Protein AF-A0A671QX15-F1 (afdb_monomer)

InterPro domains:
  IPR006155 Josephin domain [PF02099] (7-45)
  IPR006155 Josephin domain [PS50957] (1-59)
  IPR033865 Machado-Joseph disease protein [PTHR14159] (7-80)

Radius of gyration: 17.66 Å; Cα contacts (8 Å, |Δi|>4): 66; chains: 1; bounding box: 33×46×46 Å

Foldseek 3Di:
DWDCAPNWIWDPPPQFPGIDTDDPVRVVVVVVVCVVVV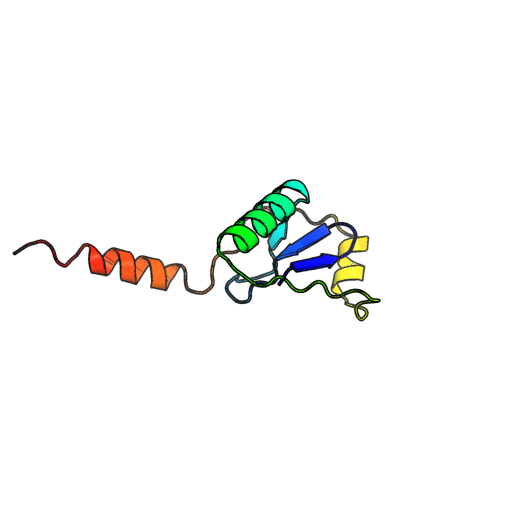HDDDDDDDDDDDDPVNVVVVVDPDDDPDGTDGPCPVVVVVVVVVVVPPPDD

Organism: NCBI:txid1608454

Sequence (89 aa):
MFAFRHEKWFNLNSLLTGPELISDTYLALFLAQLQQEGYSIFVIRGSLPECEADQILRIMRVEQQQRPKLIGEDEAQRYLSCSTENKCE

Solvent-accessible surface area (backbone atoms only — not comparable to full-atom values): 5763 Å² total; per-residue (Å²): 90,78,46,82,54,88,96,38,37,30,37,57,42,85,54,31,76,45,74,33,81,46,53,72,72,56,48,54,54,52,54,52,49,40,50,74,75,66,52,88,83,82,85,87,83,78,87,74,79,92,52,75,63,56,61,51,53,72,78,41,86,88,73,80,91,66,83,59,52,51,66,54,52,73,55,56,50,48,56,57,54,54,65,65,69,78,75,77,136

Mean predicted aligned error: 10.68 Å

pLDDT: mean 78.91, std 15.51, range [38.53, 94.12]

Structure (mmCIF, N/CA/C/O backbone):
data_AF-A0A671QX15-F1
#
_entry.id   AF-A0A671QX15-F1
#
loop_
_atom_site.group_PDB
_atom_site.id
_atom_site.type_symbol
_atom_site.label_atom_id
_atom_site.label_alt_id
_atom_site.label_comp_id
_atom_site.label_asym_id
_atom_site.label_entity_id
_atom_site.label_seq_id
_atom_site.pdbx_PDB_ins_code
_atom_site.Cartn_x
_atom_site.Cartn_y
_atom_site.Cartn_z
_atom_site.occupancy
_atom_site.B_iso_or_equiv
_atom_site.auth_seq_id
_atom_site.auth_comp_id
_atom_site.auth_asym_id
_atom_site.auth_atom_id
_atom_site.pdbx_PDB_model_num
ATOM 1 N N . MET A 1 1 ? -4.420 3.555 1.178 1.00 86.88 1 MET A N 1
ATOM 2 C CA . MET A 1 1 ? -4.367 2.446 0.197 1.00 86.88 1 MET A CA 1
ATOM 3 C C . MET A 1 1 ? -3.113 1.641 0.474 1.00 86.88 1 MET A C 1
ATOM 5 O O . MET A 1 1 ? -2.094 2.257 0.752 1.00 86.88 1 MET A O 1
ATOM 9 N N . PHE A 1 2 ? -3.176 0.311 0.405 1.00 91.25 2 PHE A N 1
ATOM 10 C CA . PHE A 1 2 ? -2.004 -0.552 0.569 1.00 91.25 2 PHE A CA 1
ATOM 11 C C . PHE A 1 2 ? -1.739 -1.315 -0.723 1.00 91.25 2 PHE A C 1
ATOM 13 O O . PHE A 1 2 ? -2.678 -1.829 -1.330 1.00 91.25 2 PHE A O 1
ATOM 20 N N . ALA A 1 3 ? -0.480 -1.370 -1.144 1.00 90.56 3 ALA A N 1
ATOM 21 C CA . ALA A 1 3 ? -0.063 -2.080 -2.345 1.00 90.56 3 ALA A CA 1
ATOM 22 C C . ALA A 1 3 ? 1.013 -3.109 -2.007 1.00 90.56 3 ALA A C 1
ATOM 24 O O . ALA A 1 3 ? 1.984 -2.789 -1.325 1.00 90.56 3 ALA A O 1
ATOM 25 N N . PHE A 1 4 ? 0.843 -4.329 -2.512 1.00 88.44 4 PHE A N 1
ATOM 26 C CA . PHE A 1 4 ? 1.871 -5.358 -2.457 1.00 88.44 4 PHE A CA 1
ATOM 27 C C . PHE A 1 4 ? 2.698 -5.299 -3.739 1.00 88.44 4 PHE A C 1
ATOM 29 O O . PHE A 1 4 ? 2.163 -5.499 -4.831 1.00 88.44 4 PHE A O 1
ATOM 36 N N . ARG A 1 5 ? 3.985 -4.978 -3.613 1.00 86.31 5 ARG A N 1
ATOM 37 C CA . ARG A 1 5 ? 4.931 -4.835 -4.726 1.00 86.31 5 ARG A CA 1
ATOM 38 C C . ARG A 1 5 ? 6.241 -5.500 -4.338 1.00 86.31 5 ARG A C 1
ATOM 40 O O . ARG A 1 5 ? 6.746 -5.243 -3.251 1.00 86.31 5 ARG A O 1
ATOM 47 N N . HIS A 1 6 ? 6.774 -6.350 -5.215 1.00 84.44 6 HIS A N 1
ATOM 48 C CA . HIS A 1 6 ? 8.060 -7.031 -5.018 1.00 84.44 6 HIS A CA 1
ATOM 49 C C . HIS A 1 6 ? 8.245 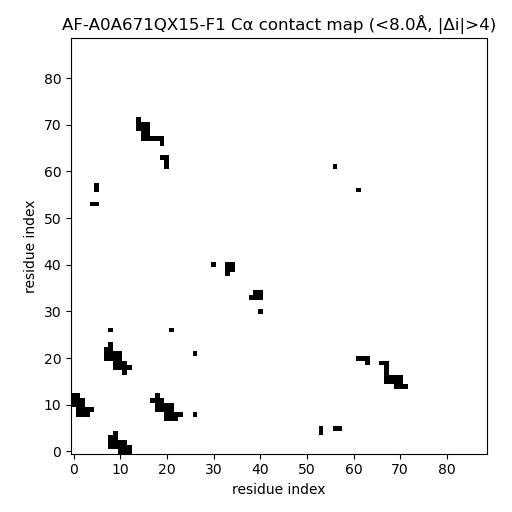-7.622 -3.598 1.00 84.44 6 HIS A C 1
ATOM 51 O O . HIS A 1 6 ? 9.206 -7.311 -2.900 1.00 84.44 6 HIS A O 1
ATOM 57 N N . GLU A 1 7 ? 7.276 -8.429 -3.148 1.00 84.56 7 GLU A N 1
ATOM 58 C CA . GLU A 1 7 ? 7.269 -9.089 -1.826 1.00 84.56 7 GLU A CA 1
ATOM 59 C C . GLU A 1 7 ? 7.208 -8.151 -0.605 1.00 84.56 7 GLU A C 1
ATOM 61 O O . GLU A 1 7 ? 7.480 -8.568 0.522 1.00 84.56 7 GLU A O 1
ATOM 66 N N . LYS A 1 8 ? 6.852 -6.878 -0.804 1.00 87.25 8 LYS A N 1
ATOM 67 C CA . LYS A 1 8 ? 6.748 -5.869 0.255 1.00 87.25 8 LYS A CA 1
ATOM 68 C C . LYS A 1 8 ? 5.422 -5.125 0.195 1.00 87.25 8 LYS A C 1
ATOM 70 O O . LYS A 1 8 ? 4.833 -4.951 -0.873 1.00 87.25 8 LYS A O 1
ATOM 75 N N . TRP A 1 9 ? 4.968 -4.654 1.353 1.00 90.19 9 TRP A N 1
ATOM 76 C CA . TRP A 1 9 ? 3.782 -3.812 1.465 1.00 90.19 9 TRP A CA 1
ATOM 77 C C . TRP A 1 9 ? 4.159 -2.339 1.519 1.00 90.19 9 TRP A C 1
ATOM 79 O O . TRP A 1 9 ? 5.063 -1.945 2.251 1.00 90.19 9 TRP A O 1
ATOM 89 N N . PHE A 1 10 ? 3.419 -1.523 0.776 1.00 90.38 10 PHE A N 1
ATOM 90 C CA . PHE A 1 10 ? 3.567 -0.076 0.763 1.00 90.38 10 PHE A CA 1
ATOM 91 C C . PHE A 1 10 ? 2.256 0.605 1.137 1.00 90.38 10 PHE A C 1
ATOM 93 O O . PHE A 1 10 ? 1.204 0.304 0.567 1.00 90.38 10 PHE A O 1
ATOM 100 N N . ASN A 1 11 ? 2.323 1.551 2.068 1.00 91.25 11 ASN A N 1
ATOM 101 C CA . ASN A 1 11 ? 1.247 2.489 2.345 1.00 91.25 11 ASN A CA 1
ATOM 102 C C . ASN A 1 11 ? 1.332 3.651 1.355 1.00 91.25 11 ASN A C 1
ATOM 104 O O . ASN A 1 11 ? 2.311 4.394 1.326 1.00 91.25 11 ASN A O 1
ATOM 108 N N . LEU A 1 12 ? 0.283 3.809 0.559 1.00 90.19 12 LEU A N 1
ATOM 109 C CA . LEU A 1 12 ? 0.124 4.871 -0.430 1.00 90.19 12 LEU A CA 1
ATOM 110 C C . LEU A 1 12 ? -0.925 5.877 0.050 1.00 90.19 12 LEU A C 1
ATOM 112 O O . LEU A 1 12 ? -1.810 6.280 -0.704 1.00 90.19 12 LEU A O 1
ATOM 116 N N . ASN A 1 13 ? -0.924 6.193 1.346 1.00 88.06 13 ASN A N 1
ATOM 117 C CA . ASN A 1 13 ? -1.796 7.237 1.861 1.00 88.06 13 ASN A CA 1
ATOM 118 C C . ASN A 1 13 ? -1.374 8.576 1.241 1.00 88.06 13 ASN A C 1
ATOM 120 O O . ASN A 1 13 ? -0.219 8.969 1.361 1.00 88.06 13 ASN A O 1
ATOM 124 N N . SER A 1 14 ? -2.309 9.274 0.597 1.00 86.31 14 SER A N 1
ATOM 125 C CA . SER A 1 14 ? -2.065 10.589 -0.006 1.00 86.31 14 SER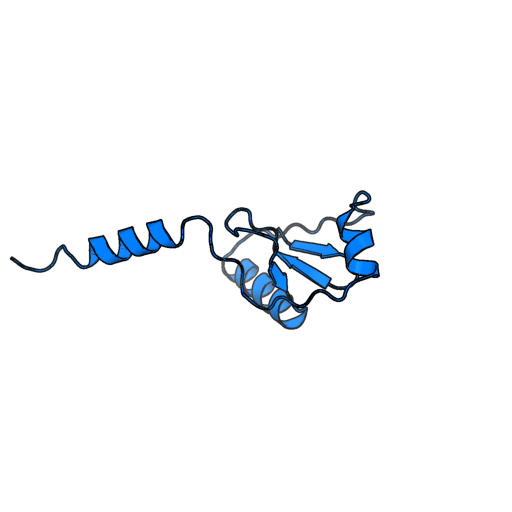 A CA 1
ATOM 126 C C . SER A 1 14 ? -1.697 11.656 1.022 1.00 86.31 14 SER A C 1
ATOM 128 O O . SER A 1 14 ? -1.211 12.712 0.646 1.00 86.31 14 SER A O 1
ATOM 130 N N . LEU A 1 15 ? -1.943 11.393 2.307 1.00 84.69 15 LEU A N 1
ATOM 131 C CA . LEU A 1 15 ? -1.484 12.229 3.408 1.00 84.69 15 LEU A CA 1
ATOM 132 C C . LEU A 1 15 ? 0.001 12.049 3.713 1.00 84.69 15 LEU A C 1
ATOM 134 O O . LEU A 1 15 ? 0.503 12.792 4.533 1.00 84.69 15 LEU A O 1
ATOM 138 N N . LEU A 1 16 ? 0.707 11.079 3.137 1.00 84.62 16 LEU A N 1
ATOM 139 C CA . LEU A 1 16 ? 2.149 10.923 3.323 1.00 84.62 16 LEU A CA 1
ATOM 140 C C . LEU A 1 16 ? 2.886 11.606 2.174 1.00 84.62 16 LEU A C 1
ATOM 142 O O . LEU A 1 16 ? 2.450 11.541 1.027 1.00 84.62 16 LEU A O 1
ATOM 146 N N . THR A 1 17 ? 4.036 12.217 2.460 1.00 82.62 17 THR A N 1
ATOM 147 C CA . THR A 1 17 ? 4.891 12.831 1.426 1.00 82.62 17 THR A CA 1
ATOM 148 C C . THR A 1 17 ? 5.405 11.827 0.391 1.00 82.62 17 THR A C 1
ATOM 150 O O . THR A 1 17 ? 5.844 12.221 -0.688 1.00 82.62 17 THR A O 1
ATOM 153 N N . GLY A 1 18 ? 5.344 10.532 0.699 1.00 85.88 18 GLY A N 1
ATOM 154 C CA . GLY A 1 18 ? 5.699 9.449 -0.202 1.00 85.88 18 GLY A CA 1
ATOM 155 C C . GLY A 1 18 ? 5.254 8.084 0.330 1.00 85.88 18 GLY A C 1
ATOM 156 O O . GLY A 1 18 ? 4.645 8.000 1.399 1.00 85.88 18 GLY A O 1
ATOM 157 N N . PRO A 1 19 ? 5.557 7.002 -0.408 1.00 87.19 19 PRO A N 1
ATOM 158 C CA . PRO A 1 19 ? 5.207 5.647 -0.003 1.00 87.19 19 PRO A CA 1
ATOM 159 C C . PRO A 1 19 ? 5.947 5.225 1.277 1.00 87.19 19 PRO A C 1
ATOM 161 O O . PRO A 1 19 ? 7.164 5.381 1.397 1.00 87.19 19 PRO A O 1
ATOM 164 N N . GLU A 1 20 ? 5.221 4.643 2.229 1.00 88.44 20 GLU A N 1
ATOM 165 C CA . GLU A 1 20 ? 5.789 4.070 3.459 1.00 88.44 20 GLU A CA 1
ATOM 166 C C . GLU A 1 20 ? 5.915 2.553 3.320 1.00 88.44 20 GLU A C 1
ATOM 168 O O . GLU A 1 20 ? 4.944 1.880 2.974 1.00 88.44 20 GLU A O 1
ATOM 173 N N . LEU A 1 21 ? 7.100 2.008 3.585 1.00 89.25 21 LEU A N 1
ATOM 174 C CA . LEU A 1 21 ? 7.337 0.573 3.639 1.00 89.25 21 LEU A CA 1
ATOM 175 C C . LEU A 1 21 ? 6.733 0.013 4.929 1.00 89.25 21 LEU A C 1
ATOM 177 O O . LEU A 1 21 ? 7.043 0.472 6.026 1.00 89.25 21 LEU A O 1
ATOM 181 N N . ILE A 1 22 ? 5.910 -1.021 4.799 1.00 89.38 22 ILE A N 1
ATOM 182 C CA . ILE A 1 22 ? 5.261 -1.696 5.917 1.00 89.38 22 ILE A CA 1
ATOM 183 C C . ILE A 1 22 ? 5.629 -3.184 5.921 1.00 89.38 22 ILE A C 1
ATOM 185 O O . ILE A 1 22 ? 5.627 -3.856 4.890 1.00 89.38 22 ILE A O 1
ATOM 189 N N . SER A 1 23 ? 5.912 -3.706 7.112 1.00 89.44 23 SER A N 1
ATOM 190 C CA . SER A 1 23 ? 6.116 -5.138 7.361 1.00 89.44 23 SER A CA 1
ATOM 191 C C . SER A 1 23 ? 4.783 -5.872 7.531 1.00 89.44 23 SER A C 1
ATOM 193 O O . SER A 1 23 ? 3.826 -5.296 8.049 1.00 89.44 23 SER A O 1
ATOM 195 N N . ASP A 1 24 ? 4.728 -7.164 7.200 1.00 89.75 24 ASP A N 1
ATOM 196 C CA . ASP A 1 24 ? 3.505 -7.981 7.286 1.00 89.75 24 ASP A CA 1
ATOM 197 C C . ASP A 1 24 ? 2.852 -7.971 8.676 1.00 89.75 24 ASP A C 1
ATOM 199 O O . ASP A 1 24 ? 1.635 -7.828 8.798 1.00 89.75 24 ASP A O 1
ATOM 203 N N . THR A 1 25 ? 3.656 -8.054 9.741 1.00 90.75 25 THR A N 1
ATOM 204 C CA . THR A 1 25 ? 3.170 -7.990 11.129 1.00 90.75 25 THR A CA 1
ATOM 205 C C . THR A 1 25 ? 2.508 -6.655 11.447 1.00 90.75 25 THR A C 1
ATOM 207 O O . THR A 1 25 ? 1.453 -6.629 12.077 1.00 90.75 25 THR A O 1
ATOM 210 N N . TYR A 1 26 ? 3.099 -5.544 11.001 1.00 90.50 26 TYR A N 1
ATOM 211 C CA . TYR A 1 26 ? 2.527 -4.217 11.225 1.00 90.50 26 TYR A CA 1
ATOM 212 C C . TYR A 1 26 ? 1.272 -4.000 10.374 1.00 90.50 26 TYR A C 1
ATOM 214 O O . TYR A 1 26 ? 0.284 -3.470 10.875 1.00 90.50 26 TYR A O 1
ATOM 222 N N . LEU A 1 27 ? 1.267 -4.475 9.122 1.00 92.44 27 LEU A N 1
ATOM 223 C CA . LEU A 1 27 ? 0.089 -4.410 8.259 1.00 92.44 27 LEU A CA 1
ATOM 224 C C . LEU A 1 27 ? -1.106 -5.131 8.880 1.00 92.44 27 LEU A C 1
ATOM 226 O O . LEU A 1 27 ? -2.202 -4.579 8.902 1.00 92.44 27 LEU A O 1
ATOM 230 N N . ALA A 1 28 ? -0.903 -6.350 9.384 1.00 93.19 28 ALA A N 1
ATOM 231 C CA . ALA A 1 28 ? -1.970 -7.129 10.001 1.00 93.19 28 ALA A CA 1
ATOM 232 C C . ALA A 1 28 ? -2.602 -6.380 11.183 1.00 93.19 28 ALA A C 1
ATOM 234 O O . ALA A 1 28 ? -3.827 -6.293 11.270 1.00 93.19 28 ALA A O 1
ATOM 235 N N . LEU A 1 29 ? -1.772 -5.780 12.044 1.00 92.50 29 LEU A N 1
ATOM 236 C CA . LEU A 1 29 ? -2.239 -4.948 13.155 1.00 92.50 29 LEU A CA 1
ATOM 237 C C . LEU A 1 29 ? -3.003 -3.717 12.660 1.00 92.50 29 LEU A C 1
ATOM 239 O O . LEU A 1 29 ? -4.081 -3.419 13.167 1.00 92.50 29 LEU A O 1
ATOM 243 N N . PHE A 1 30 ? -2.485 -3.033 11.641 1.00 91.88 30 PHE A N 1
ATOM 244 C CA . PHE A 1 30 ? -3.117 -1.839 11.087 1.00 91.88 30 PHE A CA 1
ATOM 245 C C . PHE A 1 30 ? -4.490 -2.144 10.474 1.00 91.88 30 PHE A C 1
ATOM 247 O O . PHE A 1 30 ? -5.465 -1.442 10.729 1.00 91.88 30 PHE A O 1
ATOM 254 N N . LEU A 1 31 ? -4.597 -3.223 9.695 1.00 93.44 31 LEU A N 1
ATOM 255 C CA . LEU A 1 31 ? -5.868 -3.651 9.109 1.00 93.44 31 LEU A CA 1
ATOM 256 C C . LEU A 1 31 ? -6.865 -4.102 10.182 1.00 93.44 31 LEU A C 1
ATOM 258 O O . LEU A 1 31 ? -8.053 -3.817 10.049 1.00 93.44 31 LEU A O 1
ATOM 262 N N . ALA A 1 32 ? -6.404 -4.779 11.238 1.00 93.50 32 ALA A N 1
ATOM 263 C CA . ALA A 1 32 ? -7.256 -5.153 12.365 1.00 93.50 32 ALA A CA 1
ATOM 264 C C . ALA A 1 32 ? -7.804 -3.915 13.092 1.00 93.50 32 ALA A C 1
ATOM 266 O O . ALA A 1 32 ? -8.995 -3.868 13.394 1.00 93.50 32 ALA A O 1
ATOM 267 N N . GLN A 1 33 ? -6.966 -2.896 13.305 1.00 92.50 33 GLN A N 1
ATOM 268 C CA . GLN A 1 33 ? -7.377 -1.625 13.901 1.00 92.50 33 GLN A CA 1
ATOM 269 C C . GLN A 1 33 ? -8.448 -0.929 13.052 1.00 92.50 33 GLN A C 1
ATOM 271 O O . GLN A 1 33 ? -9.500 -0.561 13.567 1.00 92.50 33 GLN A O 1
ATOM 276 N N . LEU A 1 34 ? -8.234 -0.821 11.736 1.00 93.06 34 LEU A N 1
ATOM 277 C CA . LEU A 1 34 ? -9.216 -0.218 10.830 1.00 93.06 34 LEU A CA 1
ATOM 278 C C . LEU A 1 34 ? -10.569 -0.945 10.853 1.00 93.06 34 LEU A C 1
ATOM 280 O O . LEU A 1 34 ? -11.612 -0.299 10.791 1.00 93.06 34 LEU A O 1
ATOM 284 N N . GLN A 1 35 ? -10.567 -2.276 10.965 1.00 92.69 35 GLN A N 1
ATOM 285 C CA . GLN A 1 35 ? -11.808 -3.046 11.104 1.00 92.69 35 GLN A CA 1
ATOM 286 C C . GLN A 1 35 ? -12.537 -2.726 12.412 1.00 92.69 35 GLN A C 1
ATOM 288 O O . GLN A 1 35 ? -13.759 -2.603 12.406 1.00 92.69 35 GLN A O 1
ATOM 293 N N . GLN A 1 36 ? -11.805 -2.565 13.519 1.00 93.25 36 GLN A N 1
ATOM 294 C CA . GLN A 1 36 ? -12.387 -2.195 14.814 1.00 93.25 36 GLN A CA 1
ATOM 295 C C . GLN A 1 36 ? -12.966 -0.777 14.808 1.00 93.25 36 GLN A C 1
ATOM 297 O O . GLN A 1 36 ? -14.021 -0.545 15.391 1.00 93.25 36 GLN A O 1
ATOM 302 N N . GLU A 1 37 ? -12.314 0.153 14.112 1.00 93.50 37 GLU A N 1
ATOM 303 C CA . GLU A 1 37 ? -12.795 1.526 13.918 1.00 93.50 37 GLU A CA 1
ATOM 304 C C . GLU A 1 37 ? -13.996 1.615 12.955 1.00 93.50 37 GLU A C 1
ATOM 306 O O . GLU A 1 37 ? -14.575 2.686 12.782 1.00 93.50 37 GLU A O 1
ATOM 311 N N . GLY A 1 38 ? -14.409 0.496 12.349 1.00 93.12 38 GLY A N 1
ATOM 312 C CA . GLY A 1 38 ? -15.578 0.426 11.474 1.00 93.12 38 GLY A CA 1
ATOM 313 C C . GLY A 1 38 ? -15.303 0.829 10.024 1.00 93.12 38 GLY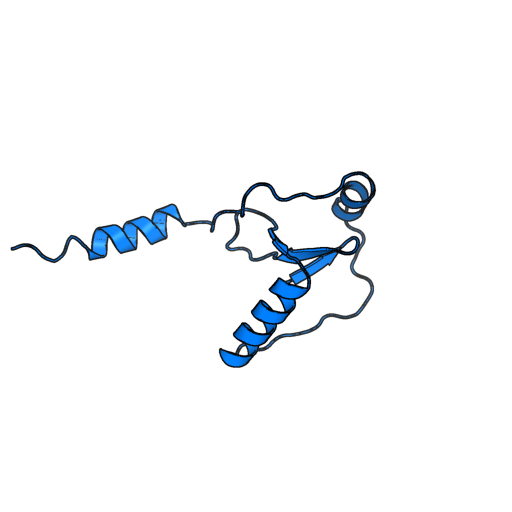 A C 1
ATOM 314 O O . GLY A 1 38 ? -16.244 1.072 9.266 1.00 93.12 38 GLY A O 1
ATOM 315 N N . TYR A 1 39 ? -14.036 0.888 9.602 1.00 94.12 39 TYR A N 1
ATOM 316 C CA . TYR A 1 39 ? -13.702 1.152 8.206 1.00 94.12 39 TYR A CA 1
ATOM 317 C C . TYR A 1 39 ? -13.993 -0.060 7.321 1.00 94.12 39 TYR A C 1
ATOM 319 O O . TYR A 1 39 ? -13.695 -1.209 7.650 1.00 94.12 39 TYR A O 1
ATOM 327 N N . SER A 1 40 ? -14.521 0.218 6.130 1.00 94.00 40 SER A N 1
ATOM 328 C CA . SER A 1 40 ? -14.710 -0.795 5.091 1.00 94.00 40 SER A CA 1
ATOM 329 C C . SER A 1 40 ? -13.414 -1.007 4.310 1.00 94.00 40 SER A C 1
ATOM 331 O O . SER A 1 40 ? -12.925 -0.098 3.639 1.00 94.00 40 SER A O 1
ATOM 333 N N . ILE A 1 41 ? -12.865 -2.219 4.385 1.00 93.38 41 ILE A N 1
ATOM 334 C CA . ILE A 1 41 ? -11.639 -2.608 3.679 1.00 93.38 41 ILE A CA 1
ATOM 335 C C . ILE A 1 41 ? -12.012 -3.400 2.427 1.00 93.38 4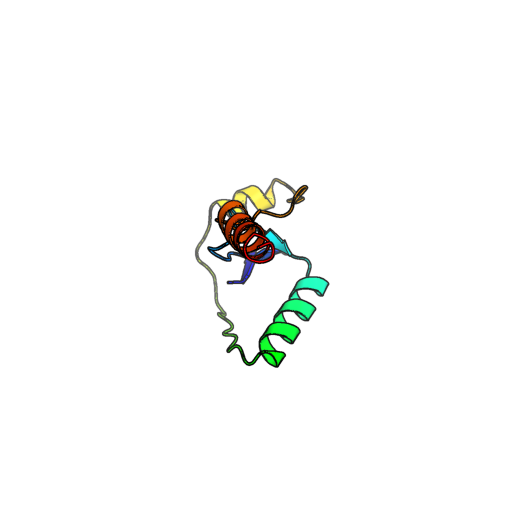1 ILE A C 1
ATOM 337 O O . ILE A 1 41 ? -12.667 -4.437 2.508 1.00 93.38 41 ILE A O 1
ATOM 341 N N . PHE A 1 42 ? -11.543 -2.938 1.269 1.00 94.12 42 PHE A N 1
ATOM 342 C CA . PHE A 1 42 ? -11.764 -3.599 -0.015 1.00 94.12 42 PHE A CA 1
ATOM 343 C C . PHE A 1 42 ? -10.467 -4.218 -0.528 1.00 94.12 42 PHE A C 1
ATOM 345 O O . PHE A 1 42 ? -9.439 -3.547 -0.629 1.00 94.12 42 PHE A O 1
ATOM 352 N N . VAL A 1 43 ? -10.520 -5.505 -0.870 1.00 92.50 43 VAL A N 1
ATOM 353 C CA . VAL A 1 43 ? -9.375 -6.249 -1.407 1.00 92.50 43 VAL A CA 1
ATOM 354 C C . VAL A 1 43 ? -9.497 -6.312 -2.923 1.00 92.50 43 VAL A C 1
ATOM 356 O O . VAL A 1 43 ? -10.416 -6.935 -3.452 1.00 92.50 43 VAL A O 1
ATOM 359 N N . ILE A 1 44 ? -8.543 -5.704 -3.622 1.00 91.44 44 ILE A N 1
ATOM 360 C CA . ILE A 1 44 ? -8.438 -5.790 -5.079 1.00 91.44 44 ILE A CA 1
ATOM 361 C C . ILE A 1 44 ? -7.541 -6.981 -5.415 1.00 91.44 44 ILE A C 1
ATOM 363 O O . ILE A 1 44 ? -6.392 -7.041 -4.980 1.00 91.44 44 ILE A O 1
ATOM 367 N N . ARG A 1 45 ? -8.072 -7.941 -6.176 1.00 90.38 45 ARG A N 1
ATOM 368 C CA . ARG A 1 45 ? -7.342 -9.127 -6.646 1.00 90.38 45 ARG A CA 1
ATOM 369 C C . ARG A 1 45 ? -7.209 -9.076 -8.162 1.00 90.38 45 ARG A C 1
ATOM 371 O O . ARG A 1 45 ? -8.160 -8.716 -8.847 1.00 90.38 45 ARG A O 1
ATOM 378 N N . GLY A 1 46 ? -6.048 -9.466 -8.671 1.00 90.50 46 GLY A N 1
ATOM 379 C CA . GLY A 1 46 ? -5.740 -9.478 -10.098 1.00 90.50 46 GLY A CA 1
ATOM 380 C C . GLY A 1 46 ? -4.291 -9.087 -10.359 1.00 90.50 46 GLY A C 1
ATOM 381 O O . GL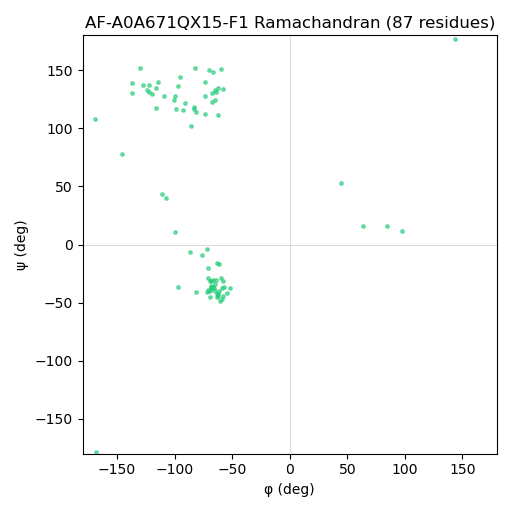Y A 1 46 ? -3.549 -8.758 -9.433 1.00 90.50 46 GLY A O 1
ATOM 382 N N . SER A 1 47 ? -3.890 -9.121 -11.626 1.00 85.06 47 SER A N 1
ATOM 383 C CA . SER A 1 47 ? -2.618 -8.552 -12.061 1.00 85.06 47 SER A CA 1
ATOM 384 C C . SER A 1 47 ? -2.729 -7.029 -12.058 1.00 85.06 47 SER A C 1
ATOM 386 O O . SER A 1 47 ? -3.482 -6.451 -12.844 1.00 85.06 47 SER A O 1
ATOM 388 N N . LEU A 1 48 ? -1.991 -6.383 -11.160 1.00 85.88 48 LEU A N 1
ATOM 389 C CA . LEU A 1 48 ? -1.807 -4.937 -11.197 1.00 85.88 48 LEU A CA 1
ATOM 390 C C . LEU A 1 48 ? -0.999 -4.563 -12.458 1.00 85.88 48 LEU A C 1
ATOM 392 O O . LEU A 1 48 ? -0.166 -5.364 -12.885 1.00 85.88 48 LEU A O 1
ATOM 396 N N . PRO A 1 49 ? -1.223 -3.376 -13.051 1.00 89.50 49 PRO A N 1
ATOM 397 C CA . PRO A 1 49 ? -0.465 -2.935 -14.220 1.00 89.50 49 PRO A CA 1
ATOM 398 C C . PRO A 1 49 ? 1.032 -2.855 -13.905 1.00 89.50 49 PRO A C 1
ATOM 400 O O . PRO A 1 49 ? 1.410 -2.601 -12.753 1.00 89.50 49 PRO A O 1
ATOM 403 N N . GLU A 1 50 ? 1.856 -3.060 -14.936 1.00 85.75 50 GLU A N 1
ATOM 404 C CA . GLU A 1 50 ? 3.307 -2.920 -14.829 1.00 85.75 50 GLU A CA 1
ATOM 405 C C . GLU A 1 50 ? 3.668 -1.511 -14.355 1.00 85.75 50 GLU A C 1
ATOM 407 O O . GLU A 1 50 ? 3.126 -0.510 -14.831 1.00 85.75 50 GLU A O 1
ATOM 412 N N . CYS A 1 51 ? 4.574 -1.441 -13.385 1.00 86.31 51 CYS A N 1
ATOM 413 C CA . CYS A 1 51 ? 5.028 -0.199 -12.786 1.00 86.31 51 CYS A CA 1
ATOM 414 C C . CYS A 1 51 ? 6.556 -0.139 -12.830 1.00 86.31 51 CYS A C 1
ATOM 416 O O . CYS A 1 51 ? 7.229 -1.118 -12.511 1.00 86.31 51 CYS A O 1
ATOM 418 N N . GLU A 1 52 ? 7.121 1.020 -13.170 1.00 85.94 52 GLU A N 1
ATOM 419 C CA . GLU A 1 52 ? 8.579 1.225 -13.184 1.00 85.94 52 GLU A CA 1
ATOM 420 C C . GLU A 1 52 ? 9.215 0.958 -11.812 1.00 85.94 52 GLU A C 1
ATOM 422 O O . GLU A 1 52 ? 10.332 0.444 -11.728 1.00 85.94 52 GLU A O 1
ATOM 427 N N . ALA A 1 53 ? 8.476 1.220 -10.727 1.00 84.50 53 ALA A N 1
ATOM 428 C CA . ALA A 1 53 ? 8.922 0.925 -9.371 1.00 84.50 53 ALA A CA 1
ATOM 429 C C . ALA A 1 53 ? 9.272 -0.560 -9.192 1.00 84.50 53 ALA A C 1
ATOM 431 O O . ALA A 1 53 ? 10.262 -0.871 -8.538 1.00 84.50 53 ALA A O 1
ATOM 432 N N . ASP A 1 54 ? 8.538 -1.478 -9.829 1.00 83.69 54 ASP A N 1
ATOM 433 C CA . ASP A 1 54 ? 8.791 -2.917 -9.709 1.00 83.69 54 ASP A CA 1
ATOM 434 C C . ASP A 1 54 ? 10.168 -3.308 -10.278 1.00 83.69 54 ASP A C 1
ATOM 436 O O . ASP A 1 54 ? 10.814 -4.227 -9.770 1.00 83.69 54 ASP A O 1
ATOM 440 N N . GLN A 1 55 ? 10.659 -2.584 -11.291 1.00 83.81 55 GLN A N 1
ATOM 441 C CA . GLN A 1 55 ? 11.992 -2.800 -11.864 1.00 83.81 55 GLN A CA 1
ATOM 442 C C . GLN A 1 55 ? 13.093 -2.334 -10.907 1.00 83.81 55 GLN A C 1
ATOM 444 O O . GLN A 1 55 ? 14.101 -3.018 -10.737 1.00 83.81 55 GLN A O 1
ATOM 449 N N . ILE A 1 56 ? 12.886 -1.195 -10.245 1.00 84.31 56 ILE A N 1
ATOM 450 C CA . ILE A 1 56 ? 13.840 -0.629 -9.283 1.00 84.31 56 ILE A CA 1
ATOM 451 C C . ILE A 1 56 ? 13.907 -1.503 -8.026 1.00 84.31 56 ILE A C 1
ATOM 453 O O . ILE A 1 56 ? 15.001 -1.848 -7.575 1.00 84.31 56 ILE A O 1
ATOM 457 N N . LEU A 1 57 ? 12.749 -1.926 -7.507 1.00 83.12 57 LEU A N 1
ATOM 458 C CA . LEU A 1 57 ? 12.635 -2.822 -6.351 1.00 83.12 57 LEU A CA 1
ATOM 459 C C . LEU A 1 57 ? 13.325 -4.173 -6.580 1.00 83.12 57 LEU A C 1
ATOM 461 O O . LEU A 1 57 ? 13.811 -4.786 -5.635 1.00 83.12 57 LEU A O 1
ATOM 465 N N . ARG A 1 58 ? 13.405 -4.622 -7.838 1.00 76.19 58 ARG A N 1
ATOM 466 C CA . ARG A 1 58 ? 14.097 -5.859 -8.218 1.00 76.19 58 ARG A CA 1
ATOM 467 C C . ARG A 1 58 ? 15.617 -5.763 -8.109 1.00 76.19 58 ARG A C 1
ATOM 469 O O . ARG A 1 58 ? 16.279 -6.780 -7.917 1.00 76.19 58 ARG A O 1
ATOM 476 N N . ILE A 1 59 ? 16.167 -4.565 -8.275 1.00 80.25 59 ILE A N 1
ATOM 477 C CA . ILE A 1 59 ? 17.614 -4.321 -8.293 1.00 80.25 59 ILE A CA 1
ATOM 478 C C . ILE A 1 59 ? 18.092 -3.862 -6.913 1.00 80.25 59 ILE A C 1
ATOM 480 O O . ILE A 1 59 ? 19.182 -4.232 -6.480 1.00 80.25 59 ILE A O 1
ATOM 484 N N . MET A 1 60 ? 17.277 -3.071 -6.210 1.00 73.00 60 MET A N 1
ATOM 485 C CA . MET A 1 60 ? 17.636 -2.454 -4.938 1.00 73.00 60 MET A CA 1
ATOM 486 C C . MET A 1 60 ? 16.711 -2.899 -3.811 1.00 73.00 60 MET A C 1
ATOM 488 O O . MET A 1 60 ? 15.489 -2.791 -3.900 1.00 73.00 60 MET A O 1
ATOM 492 N N . ARG A 1 61 ? 17.312 -3.338 -2.700 1.00 69.50 61 ARG A N 1
ATOM 493 C CA . ARG A 1 61 ? 16.575 -3.576 -1.456 1.00 69.50 61 ARG A CA 1
ATOM 494 C C . ARG A 1 61 ? 16.085 -2.240 -0.913 1.00 69.50 61 ARG A C 1
ATOM 496 O O . ARG A 1 61 ? 16.887 -1.346 -0.661 1.00 69.50 61 ARG A O 1
ATOM 503 N N . VAL A 1 62 ? 14.775 -2.116 -0.726 1.00 70.81 62 VAL A N 1
ATOM 504 C CA . VAL A 1 62 ? 14.196 -0.927 -0.101 1.00 70.81 62 VAL A CA 1
ATOM 505 C C . VAL A 1 62 ? 14.313 -1.044 1.404 1.00 70.81 6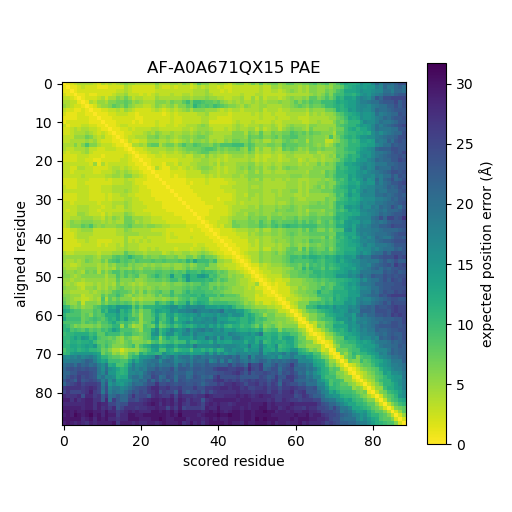2 VAL A C 1
ATOM 507 O O . VAL A 1 62 ? 13.674 -1.889 2.027 1.00 70.81 62 VAL A O 1
ATOM 510 N N . GLU A 1 63 ? 15.116 -0.154 1.971 1.00 69.69 63 GLU A N 1
ATOM 511 C CA . GLU A 1 63 ? 15.165 0.110 3.399 1.00 69.69 63 GLU A CA 1
ATOM 512 C C . GLU A 1 63 ? 14.713 1.548 3.624 1.00 69.69 63 GLU A C 1
ATOM 514 O O . GLU A 1 63 ? 15.314 2.503 3.127 1.00 69.69 63 GLU A O 1
ATOM 519 N N . GLN A 1 64 ? 13.611 1.709 4.351 1.00 71.00 64 GLN A N 1
ATOM 520 C CA . GLN A 1 64 ? 13.114 3.027 4.700 1.00 71.00 64 GLN A CA 1
ATOM 521 C C . GLN A 1 64 ? 13.827 3.503 5.967 1.00 71.00 64 GLN A C 1
ATOM 523 O O . GLN A 1 64 ? 13.511 3.063 7.067 1.00 71.00 64 GLN A O 1
ATOM 528 N N . GLN A 1 65 ? 14.811 4.393 5.805 1.00 69.12 65 GLN A N 1
ATOM 529 C CA . GLN A 1 65 ? 15.570 4.943 6.936 1.00 69.12 65 GLN A CA 1
ATOM 530 C C . GLN A 1 65 ? 14.733 5.878 7.818 1.00 69.12 65 GLN A C 1
ATOM 532 O O . GLN A 1 65 ? 14.979 5.982 9.017 1.00 69.12 65 GLN A O 1
ATOM 537 N N . GLN A 1 66 ? 13.759 6.580 7.231 1.00 68.00 66 GLN A N 1
ATOM 538 C CA . GLN A 1 66 ? 12.903 7.535 7.932 1.00 68.00 66 GLN A CA 1
ATOM 539 C C . GLN A 1 66 ? 11.452 7.369 7.496 1.00 68.00 66 GLN A C 1
ATOM 541 O O . GLN A 1 66 ? 11.169 7.199 6.307 1.00 68.00 66 GLN A O 1
ATOM 546 N N . ARG A 1 67 ? 10.535 7.448 8.464 1.00 72.44 67 ARG A N 1
ATOM 547 C CA . ARG A 1 67 ? 9.097 7.438 8.201 1.00 72.44 67 ARG A CA 1
ATOM 548 C C . ARG A 1 67 ? 8.721 8.690 7.393 1.00 72.44 67 ARG A C 1
ATOM 550 O O . ARG A 1 67 ? 9.136 9.784 7.784 1.00 72.44 67 ARG A O 1
ATOM 557 N N . PRO A 1 68 ? 7.965 8.566 6.288 1.00 72.69 68 PRO A N 1
ATOM 558 C CA . PRO A 1 68 ? 7.503 9.728 5.547 1.00 72.69 68 PRO A CA 1
ATOM 559 C C . PRO A 1 68 ? 6.601 10.573 6.448 1.00 72.69 68 PRO A C 1
ATOM 561 O O . PRO A 1 68 ? 5.750 10.045 7.165 1.00 72.69 68 PRO A O 1
ATOM 564 N N . LYS A 1 69 ? 6.827 11.887 6.427 1.00 74.69 69 LYS A N 1
ATOM 565 C CA . LYS A 1 69 ? 6.027 12.848 7.189 1.00 74.69 69 LYS A CA 1
ATOM 566 C C . LYS A 1 69 ? 4.633 12.956 6.587 1.00 74.69 69 LYS A C 1
ATOM 568 O O . LYS A 1 69 ? 4.454 12.799 5.375 1.00 74.69 69 LYS A O 1
ATOM 573 N N . LEU A 1 70 ? 3.658 13.263 7.426 1.00 77.94 70 LEU A N 1
ATOM 574 C CA . LEU A 1 70 ? 2.331 13.638 6.978 1.00 77.94 70 LEU A CA 1
ATOM 575 C C . LEU A 1 70 ? 2.413 14.993 6.257 1.00 77.94 70 LEU A 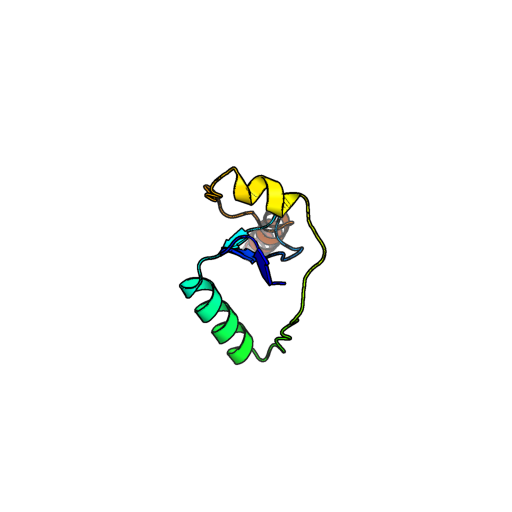C 1
ATOM 577 O O . LEU A 1 70 ? 3.003 15.956 6.745 1.00 77.94 70 LEU A O 1
ATOM 581 N N . ILE A 1 71 ? 1.831 15.081 5.068 1.00 68.25 71 ILE A N 1
ATOM 582 C CA . ILE A 1 71 ? 1.644 16.327 4.334 1.00 68.25 71 ILE A CA 1
ATOM 583 C C . ILE A 1 71 ? 0.742 17.211 5.199 1.00 68.25 71 ILE A C 1
ATOM 585 O O . ILE A 1 71 ? -0.421 16.884 5.424 1.00 68.25 71 ILE A O 1
ATOM 589 N N . GLY A 1 72 ? 1.307 18.301 5.723 1.00 57.94 72 GLY A N 1
ATOM 590 C CA . GLY A 1 72 ? 0.629 19.190 6.670 1.00 57.94 72 GLY A CA 1
ATOM 591 C C . GLY A 1 72 ? 0.951 18.942 8.148 1.00 57.94 72 GLY A C 1
ATOM 592 O O . GLY A 1 72 ? 0.290 19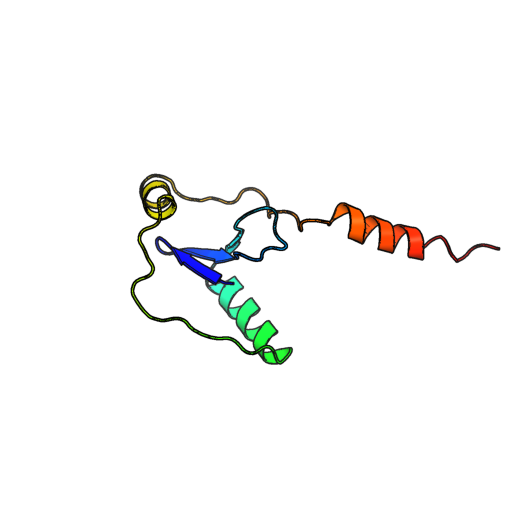.532 8.999 1.00 57.94 72 GLY A O 1
ATOM 593 N N . GLU A 1 73 ? 1.964 18.130 8.486 1.00 58.44 73 GLU A N 1
ATOM 594 C CA . GLU A 1 73 ? 2.429 17.957 9.879 1.00 58.44 73 GLU A CA 1
ATOM 595 C C . GLU A 1 73 ? 2.732 19.310 10.559 1.00 58.44 73 GLU A C 1
ATOM 597 O O . GLU A 1 73 ? 2.359 19.515 11.714 1.00 58.44 73 GLU A O 1
ATOM 602 N N . ASP A 1 74 ? 3.295 20.270 9.812 1.00 56.06 74 ASP A N 1
ATOM 603 C CA . ASP A 1 74 ? 3.550 21.644 10.273 1.00 56.06 74 ASP A CA 1
ATOM 604 C C . ASP A 1 74 ? 2.263 22.456 10.538 1.00 56.06 74 ASP A C 1
ATOM 606 O O . ASP A 1 74 ? 2.245 23.323 11.413 1.00 56.06 74 ASP A O 1
ATOM 610 N N . GLU A 1 75 ? 1.163 22.195 9.821 1.00 54.53 75 GLU A N 1
ATOM 611 C CA . GLU A 1 75 ? -0.118 22.880 10.055 1.00 54.53 75 GLU A CA 1
ATOM 612 C C . GLU A 1 75 ? -0.884 22.261 11.226 1.00 54.53 75 GLU A C 1
ATOM 614 O O . GLU A 1 75 ? -1.404 22.991 12.069 1.00 54.53 75 GLU A O 1
ATOM 619 N N . ALA A 1 76 ? -0.890 20.930 11.353 1.00 53.84 76 ALA A N 1
ATOM 620 C CA . ALA A 1 76 ? -1.489 20.247 12.501 1.00 53.84 76 ALA A CA 1
ATOM 621 C C . ALA A 1 76 ? -0.794 20.636 13.820 1.00 53.84 76 ALA A C 1
ATOM 623 O O . ALA A 1 76 ? -1.467 20.898 14.819 1.00 53.84 76 ALA A O 1
ATOM 624 N N . GLN A 1 77 ? 0.540 20.762 13.816 1.00 52.84 77 GLN A N 1
ATOM 625 C CA . GLN A 1 77 ? 1.297 21.271 14.964 1.00 52.84 77 GLN A CA 1
ATOM 626 C C . GLN A 1 77 ? 0.984 22.741 15.279 1.00 52.84 77 GLN A C 1
ATOM 628 O O . GLN A 1 77 ? 0.913 23.088 16.456 1.00 52.84 77 GLN A O 1
ATOM 633 N N . ARG A 1 78 ? 0.710 23.588 14.273 1.00 52.09 78 ARG A N 1
ATOM 634 C CA . ARG A 1 78 ? 0.254 24.978 14.483 1.00 52.09 78 ARG A CA 1
ATOM 635 C C . ARG A 1 78 ? -1.156 25.078 15.074 1.00 52.09 78 ARG A C 1
ATOM 637 O O . ARG A 1 78 ? -1.401 25.954 15.898 1.00 52.09 78 ARG A O 1
ATOM 644 N N . TYR A 1 79 ? -2.083 24.189 14.710 1.00 50.72 79 TYR A N 1
ATOM 645 C CA . TYR A 1 79 ? -3.411 24.143 15.345 1.00 50.72 79 TYR A CA 1
ATOM 646 C C . TYR A 1 79 ? -3.338 23.678 16.810 1.00 50.72 79 TYR A C 1
ATOM 648 O O . TYR A 1 79 ? -4.058 24.201 17.665 1.00 50.72 79 TYR A O 1
ATOM 656 N N . LEU A 1 80 ? -2.436 22.741 17.120 1.00 53.28 80 LEU A N 1
ATOM 657 C CA . LEU A 1 80 ? -2.157 22.307 18.492 1.00 53.28 80 LEU A CA 1
ATOM 658 C C . LEU A 1 80 ? -1.445 23.394 19.312 1.00 53.28 80 LEU A C 1
ATOM 660 O O . LEU A 1 80 ? -1.822 23.603 20.463 1.00 53.28 80 LEU A O 1
ATOM 664 N N . SER A 1 81 ? -0.491 24.131 18.730 1.00 48.88 81 SER A N 1
ATOM 665 C CA . SER A 1 81 ? 0.173 25.248 19.419 1.00 48.88 81 SER A CA 1
ATOM 666 C C . SER A 1 81 ? -0.775 26.430 19.656 1.00 48.88 81 SER A C 1
ATOM 668 O O . SER A 1 81 ? -0.769 27.011 20.737 1.00 48.88 81 SER A O 1
ATOM 670 N N . CYS A 1 82 ? -1.666 26.734 18.706 1.00 46.09 82 CYS A N 1
ATOM 671 C CA . CYS A 1 82 ? -2.672 27.792 18.859 1.00 46.09 82 CYS A CA 1
ATOM 672 C C . CYS A 1 82 ? -3.746 27.439 19.909 1.00 46.09 82 CYS A C 1
ATOM 674 O O . CYS A 1 82 ? -4.235 28.306 20.632 1.00 46.09 82 CYS A O 1
ATOM 676 N N . SER A 1 83 ? -4.081 26.152 20.070 1.00 49.53 83 SER A N 1
ATOM 677 C CA . SER A 1 83 ? -5.031 25.709 21.106 1.00 49.53 83 SER A CA 1
ATOM 678 C C . SER A 1 83 ? -4.462 25.808 22.529 1.00 49.53 83 SER A C 1
ATOM 680 O O . SER A 1 83 ? -5.230 25.869 23.488 1.00 49.53 83 SER A O 1
ATOM 682 N N . THR A 1 84 ? -3.134 25.866 22.689 1.00 50.81 84 THR A N 1
ATOM 683 C CA . THR A 1 84 ? -2.483 26.109 23.989 1.00 50.81 84 THR A CA 1
ATOM 684 C C . THR A 1 84 ? -2.313 27.591 24.343 1.00 50.81 84 THR A C 1
ATOM 686 O O . THR A 1 84 ? -1.964 27.890 25.480 1.00 50.81 84 THR A O 1
ATOM 689 N N . GLU A 1 85 ? -2.628 28.519 23.433 1.00 49.72 85 GLU A N 1
ATOM 690 C CA . GLU A 1 85 ? -2.547 29.974 23.666 1.00 49.72 85 GLU A CA 1
ATOM 691 C C . GLU A 1 85 ? -3.896 30.643 23.995 1.00 49.72 85 GLU A C 1
ATOM 693 O O . GLU A 1 85 ? -3.965 31.859 24.103 1.00 49.72 85 GLU A O 1
ATOM 698 N N . ASN A 1 86 ? -4.963 29.877 24.263 1.00 55.97 86 ASN A N 1
ATOM 699 C CA . ASN A 1 86 ? -6.207 30.412 24.849 1.00 55.97 86 ASN A CA 1
ATOM 700 C C . ASN A 1 86 ? -6.436 29.937 26.290 1.00 55.97 86 ASN A C 1
ATOM 702 O O . ASN A 1 86 ? -7.540 29.564 26.690 1.00 55.97 86 ASN A O 1
ATOM 706 N N . LYS A 1 87 ? -5.373 29.959 27.095 1.00 56.69 87 LYS A N 1
ATOM 707 C CA . LYS A 1 87 ? -5.492 29.981 28.552 1.00 56.69 87 LYS A CA 1
ATOM 708 C C . LYS A 1 87 ? -4.358 30.805 29.145 1.00 56.69 87 LYS A C 1
ATOM 710 O O . LYS A 1 87 ? -3.404 30.224 29.639 1.00 56.69 87 LYS A O 1
ATOM 715 N N . CYS A 1 88 ? -4.487 32.127 29.083 1.00 41.69 88 CYS A N 1
ATOM 716 C CA . CYS A 1 88 ? -3.991 33.059 30.096 1.00 41.69 88 CYS A CA 1
ATOM 717 C C . CYS A 1 88 ? -4.556 34.464 29.818 1.00 41.69 88 CYS A C 1
ATOM 719 O O . CYS A 1 88 ? -4.114 35.114 28.879 1.00 41.69 88 CYS A O 1
ATOM 721 N N . GLU A 1 89 ? -5.491 34.848 30.695 1.00 38.53 89 GLU A N 1
ATOM 722 C CA . GLU A 1 89 ? -6.005 36.194 31.034 1.00 38.53 89 GLU A CA 1
ATOM 723 C C . GLU A 1 89 ? -6.838 36.990 30.013 1.00 38.53 89 GLU A C 1
ATOM 725 O O . GLU A 1 89 ? -6.320 37.421 28.963 1.00 38.53 89 GLU A O 1
#

Secondary structure (DSSP, 8-state):
-EEEETTEEEE--TTBSSPEEE-HHHHHHHHHHHHHTTPPP----S-PPP-HHHHHHHHS----SSPPPBTTHHHHHHHHHHHTSS---